Protein AF-A0A8S3DRN7-F1 (afdb_monomer)

Structure (mmCIF, N/CA/C/O backbone):
data_AF-A0A8S3DRN7-F1
#
_entry.id   AF-A0A8S3DRN7-F1
#
loop_
_atom_site.group_PDB
_atom_site.id
_atom_site.type_symbol
_atom_site.label_atom_id
_atom_site.label_alt_id
_atom_site.label_comp_id
_atom_site.label_asym_id
_atom_site.label_entity_id
_atom_site.label_seq_id
_atom_site.pdbx_PDB_ins_code
_atom_site.Cartn_x
_atom_site.Cartn_y
_atom_site.Cartn_z
_atom_site.occupancy
_atom_site.B_iso_or_equiv
_atom_site.auth_seq_id
_atom_site.auth_comp_id
_atom_site.auth_asym_id
_atom_site.auth_atom_id
_atom_site.pdbx_PDB_model_num
ATOM 1 N N . MET A 1 1 ? -3.092 10.398 -11.014 1.00 76.00 1 MET A N 1
ATOM 2 C CA . MET A 1 1 ? -3.338 9.912 -9.636 1.00 76.00 1 MET A CA 1
ATOM 3 C C . MET A 1 1 ? -4.652 9.158 -9.656 1.00 76.00 1 MET A C 1
ATOM 5 O O . MET A 1 1 ? -5.560 9.620 -10.334 1.00 76.00 1 MET A O 1
ATOM 9 N N . ALA A 1 2 ? -4.725 8.007 -8.995 1.00 88.38 2 ALA A N 1
ATOM 10 C CA . ALA A 1 2 ? -5.917 7.163 -8.939 1.00 88.38 2 ALA A CA 1
ATOM 11 C C . ALA A 1 2 ? -6.275 6.884 -7.473 1.00 88.38 2 ALA A C 1
ATOM 13 O O . ALA A 1 2 ? -5.386 6.904 -6.620 1.00 88.38 2 ALA A O 1
ATOM 14 N N . LEU A 1 3 ? -7.556 6.639 -7.201 1.00 91.75 3 LEU A N 1
ATOM 15 C CA . LEU A 1 3 ? -8.063 6.187 -5.908 1.00 91.75 3 LEU A CA 1
ATOM 16 C C . LEU A 1 3 ? -8.697 4.811 -6.120 1.00 91.75 3 LEU A C 1
ATOM 18 O O . LEU A 1 3 ? -9.458 4.633 -7.069 1.00 91.75 3 LEU A O 1
ATOM 22 N N . ILE A 1 4 ? -8.332 3.846 -5.280 1.00 91.06 4 ILE A N 1
ATOM 23 C CA . ILE A 1 4 ? -8.839 2.474 -5.330 1.00 91.06 4 ILE A CA 1
ATOM 24 C C . ILE A 1 4 ? -9.341 2.137 -3.931 1.00 91.06 4 ILE A C 1
ATOM 26 O O . ILE A 1 4 ? -8.623 2.348 -2.952 1.00 91.06 4 ILE A O 1
ATOM 30 N N . GLU A 1 5 ? -10.569 1.640 -3.858 1.00 92.75 5 GLU A N 1
ATOM 31 C CA . GLU A 1 5 ? -11.169 1.117 -2.638 1.00 92.75 5 GLU A CA 1
ATOM 32 C C . GLU A 1 5 ? -10.994 -0.404 -2.607 1.00 92.75 5 GLU A C 1
ATOM 34 O O . GLU A 1 5 ? -11.178 -1.075 -3.622 1.00 92.75 5 GLU A O 1
ATOM 39 N N . MET A 1 6 ? -10.589 -0.927 -1.452 1.00 93.50 6 MET A N 1
ATOM 40 C CA . MET A 1 6 ? -10.450 -2.362 -1.203 1.00 93.50 6 MET A CA 1
ATOM 41 C C . MET A 1 6 ? -11.552 -2.804 -0.244 1.00 93.50 6 MET A C 1
ATOM 43 O O . MET A 1 6 ? -12.017 -2.005 0.568 1.00 93.50 6 MET A O 1
ATOM 47 N N . GLU A 1 7 ? -11.940 -4.075 -0.316 1.00 93.94 7 GLU A N 1
ATOM 48 C CA . GLU A 1 7 ? -13.021 -4.636 0.502 1.00 93.94 7 GLU A CA 1
ATOM 49 C C . GLU A 1 7 ? -12.678 -4.642 2.000 1.00 93.94 7 GLU A C 1
ATOM 51 O O . GLU A 1 7 ? -13.538 -4.378 2.841 1.00 93.94 7 GLU A O 1
ATOM 56 N N . THR A 1 8 ? -11.404 -4.870 2.342 1.00 95.69 8 THR A N 1
ATOM 57 C CA . THR A 1 8 ? -10.927 -4.878 3.729 1.00 95.69 8 THR A CA 1
ATOM 58 C C . T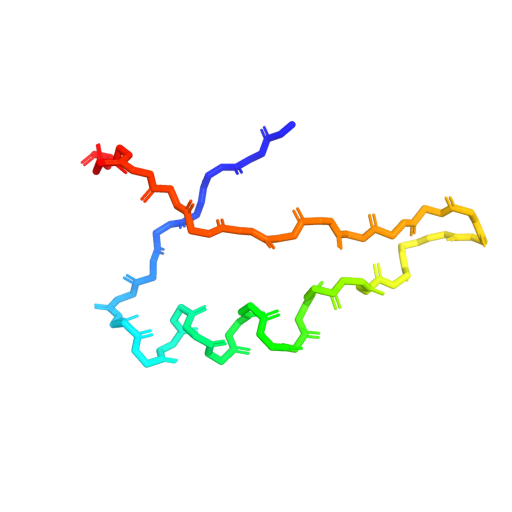HR A 1 8 ? -9.686 -4.006 3.934 1.00 95.69 8 THR A C 1
ATOM 60 O O . THR A 1 8 ? -8.932 -3.685 3.011 1.00 95.69 8 THR A O 1
ATOM 63 N N . ILE A 1 9 ? -9.446 -3.628 5.195 1.00 94.56 9 ILE A N 1
ATOM 64 C CA . ILE A 1 9 ? -8.227 -2.906 5.592 1.00 94.56 9 ILE A CA 1
ATOM 65 C C . ILE A 1 9 ? -6.990 -3.793 5.403 1.00 94.56 9 ILE A C 1
ATOM 67 O O . ILE A 1 9 ? -5.935 -3.294 5.017 1.00 94.56 9 ILE A O 1
ATOM 71 N N . GLU A 1 10 ? -7.113 -5.094 5.657 1.00 97.00 10 GLU A N 1
ATOM 72 C CA . GLU A 1 10 ? -6.0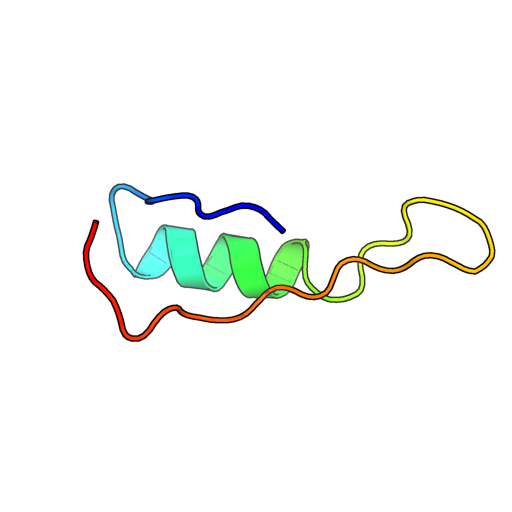21 -6.062 5.521 1.00 97.00 10 GLU A CA 1
ATOM 73 C C . GLU A 1 10 ? -5.550 -6.143 4.065 1.00 97.00 10 GLU A C 1
ATOM 75 O O . GLU A 1 10 ? -4.347 -6.051 3.805 1.00 97.00 10 GLU A O 1
ATOM 80 N N . ASP A 1 11 ? -6.489 -6.162 3.115 1.00 96.00 11 ASP A N 1
ATOM 81 C CA . ASP A 1 11 ? -6.185 -6.111 1.683 1.00 96.00 11 ASP A CA 1
ATOM 82 C C . ASP A 1 11 ? -5.536 -4.783 1.286 1.00 96.00 11 ASP A C 1
ATOM 84 O O . ASP A 1 11 ? -4.572 -4.763 0.519 1.00 96.00 11 ASP A O 1
ATOM 88 N N . ALA A 1 12 ? -6.006 -3.660 1.839 1.00 95.06 12 ALA A N 1
ATOM 89 C CA . ALA A 1 12 ? -5.411 -2.351 1.580 1.00 95.06 12 ALA A CA 1
ATOM 90 C C . ALA A 1 12 ? -3.966 -2.250 2.108 1.00 95.06 12 ALA A C 1
ATOM 92 O O . ALA A 1 12 ? -3.104 -1.658 1.451 1.00 95.06 12 ALA A O 1
ATOM 93 N N . ILE A 1 13 ? -3.679 -2.846 3.270 1.00 96.44 13 ILE A N 1
ATOM 94 C CA . ILE A 1 13 ? -2.324 -2.933 3.832 1.00 96.44 13 ILE A CA 1
ATOM 95 C C . ILE A 1 13 ? -1.444 -3.827 2.954 1.00 96.44 13 ILE A C 1
ATOM 97 O O . ILE A 1 13 ? -0.345 -3.414 2.579 1.00 96.44 13 ILE A O 1
ATOM 101 N N . ALA A 1 14 ? -1.923 -5.020 2.591 1.00 96.50 14 ALA A N 1
ATOM 102 C CA . ALA A 1 14 ? -1.188 -5.947 1.736 1.00 96.50 14 ALA A CA 1
ATOM 103 C C . ALA A 1 14 ? -0.877 -5.319 0.368 1.00 96.50 14 ALA A C 1
ATOM 105 O O . ALA A 1 14 ? 0.258 -5.388 -0.110 1.00 96.50 14 ALA A O 1
ATOM 106 N N . ALA A 1 15 ? -1.851 -4.633 -0.234 1.00 95.44 15 ALA A N 1
ATOM 107 C CA . ALA A 1 15 ? -1.668 -3.898 -1.477 1.00 95.44 15 ALA A CA 1
ATOM 108 C C . ALA A 1 15 ? -0.603 -2.807 -1.331 1.00 95.44 15 ALA A C 1
ATOM 110 O O . ALA A 1 15 ? 0.291 -2.724 -2.173 1.00 95.44 15 ALA A O 1
ATOM 111 N N . LEU A 1 16 ? -0.638 -2.006 -0.259 1.00 95.75 16 LEU A N 1
ATOM 112 C CA . LEU A 1 16 ? 0.373 -0.978 -0.014 1.00 95.75 16 LEU A CA 1
ATOM 113 C C . LEU A 1 16 ? 1.774 -1.588 0.094 1.00 95.75 16 LEU A C 1
ATOM 115 O O . LEU A 1 16 ? 2.680 -1.110 -0.578 1.00 95.75 16 LEU A O 1
ATOM 119 N N . ILE A 1 17 ? 1.953 -2.652 0.878 1.00 96.38 17 ILE A N 1
ATOM 120 C CA . ILE A 1 17 ? 3.260 -3.305 1.059 1.00 96.38 17 ILE A CA 1
ATOM 121 C C . ILE A 1 17 ? 3.808 -3.828 -0.274 1.00 96.38 17 ILE A C 1
ATOM 123 O O . ILE A 1 17 ? 4.980 -3.625 -0.579 1.00 96.38 17 ILE A O 1
ATOM 127 N N . ASN A 1 18 ? 2.960 -4.467 -1.080 1.00 95.00 18 ASN A N 1
ATOM 128 C CA . ASN A 1 18 ? 3.390 -5.127 -2.314 1.00 95.00 18 ASN A CA 1
ATOM 129 C C . ASN A 1 18 ? 3.602 -4.164 -3.489 1.00 95.00 18 ASN A C 1
ATOM 131 O O . ASN A 1 18 ? 4.384 -4.455 -4.393 1.00 95.00 18 ASN A O 1
ATOM 135 N N . THR A 1 19 ? 2.879 -3.043 -3.517 1.00 93.81 19 THR A N 1
ATOM 136 C CA . THR A 1 19 ? 2.852 -2.142 -4.684 1.00 93.81 19 THR A CA 1
ATOM 137 C C . THR A 1 19 ? 3.535 -0.803 -4.438 1.00 93.81 19 THR A C 1
ATOM 139 O O . THR A 1 19 ? 3.849 -0.086 -5.393 1.00 93.81 19 THR A O 1
ATOM 142 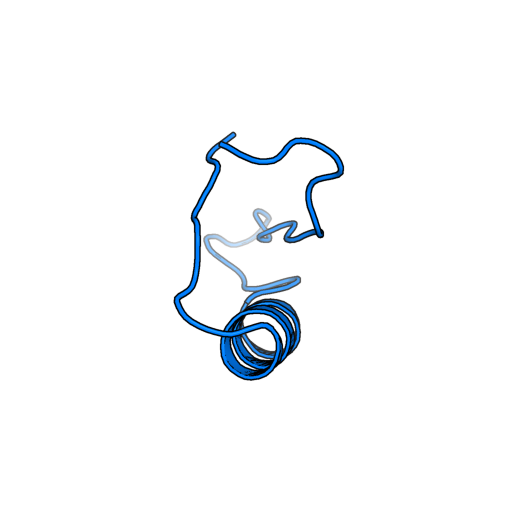N N . HIS A 1 20 ? 3.817 -0.451 -3.181 1.00 93.50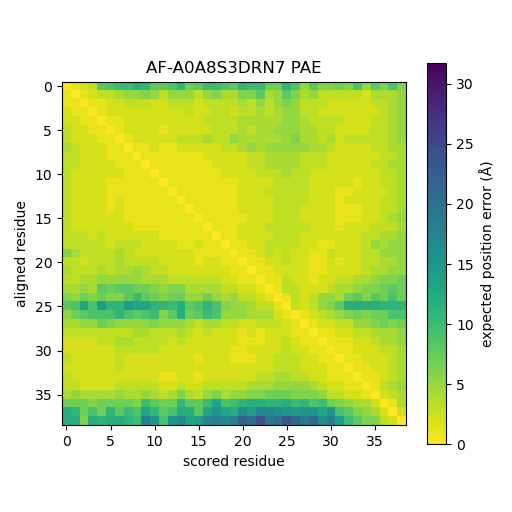 20 HIS A N 1
ATOM 143 C CA . HIS A 1 20 ? 4.627 0.719 -2.887 1.00 93.50 20 HIS A CA 1
ATOM 144 C C . HIS A 1 20 ? 6.047 0.528 -3.432 1.00 93.50 20 HIS A C 1
ATOM 146 O O . HIS A 1 20 ? 6.677 -0.507 -3.241 1.00 93.50 20 HIS A O 1
ATOM 152 N N . ASN A 1 21 ? 6.550 1.551 -4.121 1.00 92.50 21 ASN A N 1
ATOM 153 C CA . ASN A 1 21 ? 7.827 1.547 -4.828 1.00 92.50 21 ASN A CA 1
ATOM 154 C C . ASN A 1 21 ? 7.936 0.498 -5.952 1.00 92.50 21 ASN A C 1
ATOM 156 O O . ASN A 1 21 ? 9.035 0.155 -6.387 1.00 92.50 21 ASN A O 1
ATOM 160 N N . TYR A 1 22 ? 6.811 -0.001 -6.466 1.00 94.00 22 TYR A N 1
ATOM 161 C CA . TYR A 1 22 ? 6.828 -0.899 -7.614 1.00 94.00 22 TYR A CA 1
ATOM 162 C C . TYR A 1 22 ? 7.313 -0.160 -8.868 1.00 94.00 22 TYR A C 1
ATOM 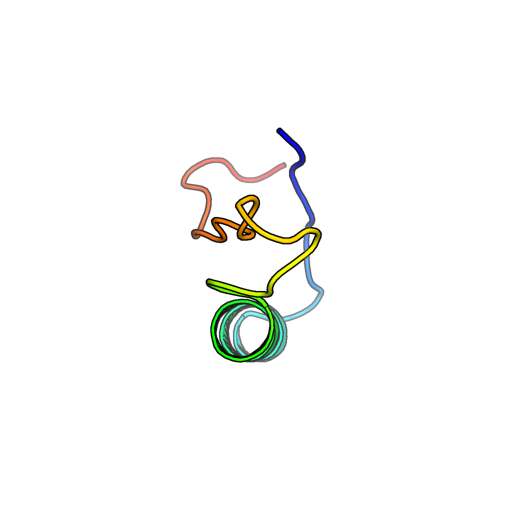164 O O . TYR A 1 22 ? 6.779 0.894 -9.230 1.00 94.00 22 TYR A O 1
ATOM 172 N N . ARG A 1 23 ? 8.336 -0.702 -9.534 1.00 92.81 23 ARG A N 1
ATOM 173 C CA . ARG A 1 23 ? 8.967 -0.085 -10.705 1.00 92.81 23 ARG A CA 1
ATOM 174 C C . ARG A 1 23 ? 8.124 -0.324 -11.960 1.00 92.81 23 ARG A C 1
ATOM 176 O O . ARG A 1 23 ? 8.077 -1.434 -12.477 1.00 92.81 23 ARG A O 1
ATOM 183 N N . LEU A 1 24 ? 7.488 0.732 -12.462 1.00 89.44 24 LEU A N 1
ATOM 184 C CA . LEU A 1 24 ? 6.728 0.732 -13.720 1.00 89.44 24 LEU A CA 1
ATOM 185 C C . LEU A 1 24 ? 7.644 0.870 -14.944 1.00 89.44 24 LEU A C 1
ATOM 187 O O . LEU A 1 24 ? 7.389 0.270 -15.982 1.00 89.44 24 LEU A O 1
ATOM 191 N N . ALA A 1 25 ? 8.701 1.674 -14.816 1.00 91.88 25 ALA A N 1
ATOM 192 C CA . ALA A 1 25 ? 9.728 1.909 -15.829 1.00 91.88 25 ALA A CA 1
ATOM 193 C C . ALA A 1 25 ? 11.042 2.310 -15.137 1.00 91.88 25 ALA A C 1
ATOM 195 O O . ALA A 1 25 ? 11.040 2.575 -13.936 1.00 91.88 25 ALA A O 1
ATOM 196 N N . ASP A 1 26 ? 12.150 2.387 -15.878 1.00 83.19 26 ASP A N 1
ATOM 197 C CA . ASP A 1 26 ? 13.516 2.561 -15.346 1.00 83.19 26 ASP A CA 1
ATOM 198 C C . ASP A 1 26 ? 13.671 3.656 -14.268 1.00 83.19 26 ASP A C 1
ATOM 200 O O . ASP A 1 26 ? 14.399 3.474 -13.298 1.00 83.19 26 ASP A O 1
ATOM 204 N N . SER A 1 27 ? 12.929 4.765 -14.383 1.00 88.81 27 SER A N 1
ATOM 205 C CA . SER A 1 27 ? 12.902 5.864 -13.396 1.00 88.81 27 SER A CA 1
ATOM 206 C C . SER A 1 27 ? 11.516 6.164 -12.810 1.00 88.81 27 SER A C 1
ATOM 208 O O . SER A 1 27 ? 11.316 7.213 -12.202 1.00 88.81 27 SER A O 1
ATOM 210 N N . MET A 1 28 ? 10.541 5.266 -12.969 1.00 92.88 28 MET A N 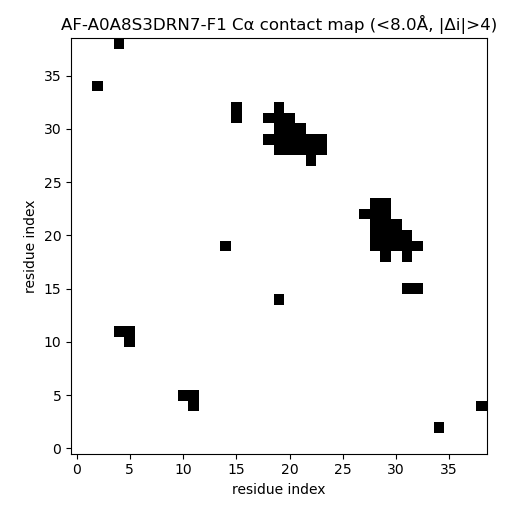1
ATOM 211 C CA . MET A 1 28 ? 9.168 5.490 -12.510 1.00 92.88 28 MET A CA 1
ATOM 212 C C . MET A 1 28 ? 8.743 4.428 -11.500 1.00 92.88 28 MET A C 1
ATOM 214 O O . MET A 1 28 ? 8.602 3.254 -11.841 1.00 92.88 28 MET A O 1
ATOM 218 N N . HIS A 1 29 ? 8.490 4.865 -10.268 1.00 94.12 29 HIS A N 1
ATOM 219 C CA . HIS A 1 29 ? 8.063 4.011 -9.164 1.00 94.12 29 HIS A CA 1
ATOM 220 C C . HIS A 1 29 ? 6.662 4.406 -8.696 1.00 94.12 29 HIS A C 1
ATOM 222 O O . HIS A 1 29 ? 6.329 5.592 -8.619 1.00 94.12 29 HIS A O 1
ATOM 228 N N . LEU A 1 30 ? 5.834 3.415 -8.374 1.00 94.81 30 LEU A N 1
ATOM 229 C CA . LEU A 1 30 ? 4.514 3.643 -7.805 1.00 94.81 30 LEU A CA 1
ATOM 230 C C . LEU A 1 30 ? 4.630 4.198 -6.387 1.00 94.81 30 LEU A C 1
ATOM 232 O O . LEU A 1 30 ? 5.279 3.620 -5.518 1.00 94.81 30 LEU A O 1
ATOM 236 N N . ARG A 1 31 ? 3.929 5.303 -6.135 1.00 94.94 31 ARG A N 1
ATOM 237 C CA . ARG A 1 31 ? 3.716 5.825 -4.787 1.00 94.94 31 ARG A CA 1
ATOM 238 C C . ARG A 1 31 ? 2.296 5.500 -4.356 1.00 94.94 31 ARG A C 1
ATOM 240 O O . ARG A 1 31 ? 1.344 6.087 -4.863 1.00 94.94 31 ARG A O 1
ATOM 247 N N . VAL A 1 32 ? 2.184 4.594 -3.395 1.00 94.88 32 VAL A N 1
ATOM 248 C CA . VAL A 1 32 ? 0.909 4.168 -2.808 1.00 94.88 32 VAL A CA 1
ATOM 249 C C . VAL A 1 32 ? 0.837 4.653 -1.363 1.00 94.88 32 VAL A C 1
ATOM 251 O O . VAL A 1 32 ? 1.833 4.584 -0.640 1.00 94.88 32 VAL A O 1
ATOM 254 N N . SER A 1 33 ? -0.314 5.197 -0.964 1.00 94.81 33 SER A N 1
ATOM 255 C CA . SER A 1 33 ? -0.580 5.734 0.376 1.00 94.81 33 SER A CA 1
ATOM 256 C C . SER A 1 33 ? -2.067 5.652 0.710 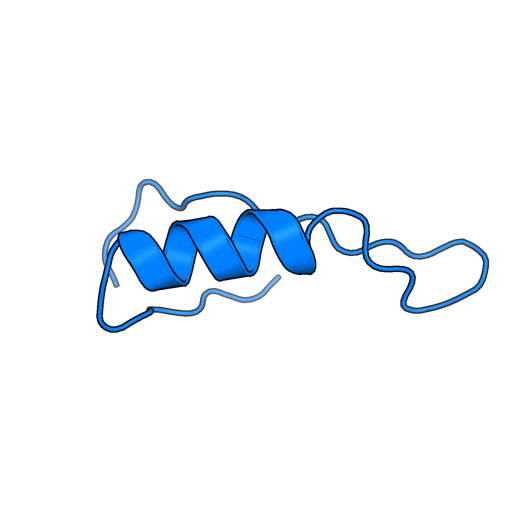1.00 94.81 33 SER A C 1
ATOM 258 O O . SER A 1 33 ? -2.898 5.752 -0.190 1.00 94.81 33 SER A O 1
ATOM 260 N N . PHE A 1 34 ? -2.403 5.565 1.998 1.00 94.50 34 PHE A N 1
ATOM 261 C CA . PHE A 1 34 ? -3.792 5.628 2.448 1.00 94.50 34 PHE A CA 1
ATOM 262 C C . PHE A 1 34 ? -4.425 7.001 2.190 1.00 94.50 34 PHE A C 1
ATOM 264 O O . PHE A 1 34 ? -3.799 8.044 2.398 1.00 94.50 34 PHE A O 1
ATOM 271 N N . SER A 1 35 ? -5.685 6.987 1.757 1.00 93.75 35 SER A N 1
ATOM 272 C CA . SER A 1 35 ? -6.510 8.185 1.605 1.00 93.75 35 SER A CA 1
ATOM 273 C C . SER A 1 35 ? -7.179 8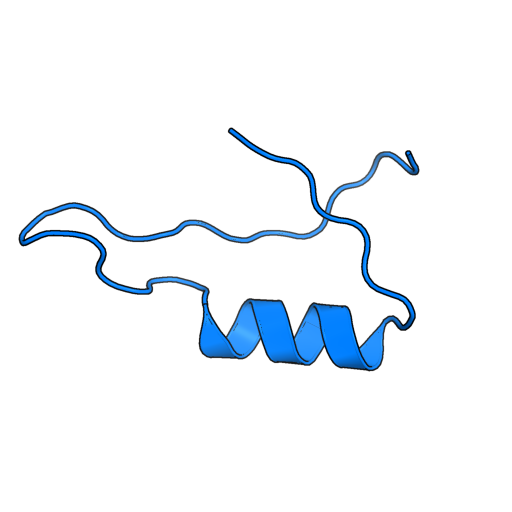.546 2.932 1.00 93.75 35 SER A C 1
ATOM 275 O O . SER A 1 35 ? -7.620 7.671 3.673 1.00 93.75 35 SER A O 1
ATOM 277 N N . LYS A 1 36 ? -7.283 9.848 3.221 1.00 87.06 36 LYS A N 1
ATOM 278 C CA . LYS A 1 36 ? -8.120 10.363 4.320 1.00 87.06 36 LYS A CA 1
ATO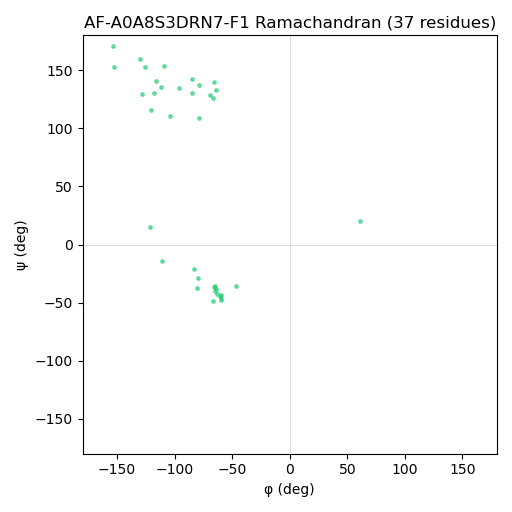M 279 C C . LYS A 1 36 ? -9.588 10.510 3.916 1.00 87.06 36 LYS A C 1
ATOM 281 O O . LYS A 1 36 ? -10.453 10.576 4.783 1.00 87.06 36 LYS A O 1
ATOM 286 N N . SER A 1 37 ? -9.853 10.588 2.616 1.00 83.44 37 SER A N 1
ATOM 287 C CA . SER A 1 37 ? -11.201 10.644 2.066 1.00 83.44 37 SER A CA 1
ATOM 288 C C . SER A 1 37 ? -11.737 9.229 1.919 1.00 83.44 37 SER A C 1
ATOM 290 O O . SER A 1 37 ? -11.051 8.379 1.342 1.00 83.44 37 SER A O 1
ATOM 292 N N . LYS A 1 38 ? -12.954 9.004 2.415 1.00 71.19 38 LYS A N 1
ATOM 293 C CA . LYS A 1 38 ? -13.783 7.881 1.976 1.00 71.19 38 LYS A CA 1
ATOM 294 C C . LYS A 1 38 ? -14.411 8.274 0.636 1.00 71.19 38 LYS A C 1
ATOM 296 O O . LYS A 1 38 ? -14.756 9.448 0.473 1.00 71.19 38 LYS A O 1
ATOM 301 N N . LEU A 1 39 ? -14.425 7.340 -0.312 1.00 59.81 39 LEU A N 1
ATOM 302 C CA . LEU A 1 39 ? -15.146 7.492 -1.577 1.00 59.81 39 LEU A CA 1
ATOM 303 C C . LEU A 1 39 ? -16.657 7.477 -1.316 1.00 59.81 39 LEU A C 1
ATOM 305 O O . LEU A 1 39 ? -17.064 6.880 -0.292 1.00 59.81 39 LEU A O 1
#

Secondary structure (DSSP, 8-state):
------SSHHHHHHHHHHHTT-EEETTEE------SS--

Organism: NCBI:txid392030

Sequence (39 aa):
MALIEMETIEDAIAALINTHNYRLADSMHLRVSFSKSKL

Mean predicted aligned error: 3.63 Å

Radius of gyration: 11.03 Å; Cα contacts (8 Å, |Δi|>4): 27; chains: 1; bounding box: 29×17×21 Å

Nearest PDB structures (foldseek):
  6ff7-assembly1_X  TM=8.573E-01  e=2.343E+00  Homo sapiens

pLDDT: mean 91.21, std 7.4, range [59.81, 97.0]

Foldseek 3Di:
DDDDDDPDPVVLVVCCVVQAQCDPDPPDGDHDDDDPDDD

InterPro domains:
  IPR012677 Nucleotide-binding alpha-beta plait domain superfamily [G3DSA:3.30.70.330] (1-39)
  IPR035979 RNA-binding domain superfamily [SSF54928] (1-38)

Solvent-accessible surface area (backbone atoms only — not comparable to full-atom values): 2725 Å² total; per-residue (Å²): 139,87,86,85,89,62,98,43,70,66,56,45,51,52,48,39,69,72,42,39,65,36,72,79,47,102,90,40,58,38,87,60,77,89,71,92,68,81,134